Protein AF-A0AAU5URQ2-F1 (afdb_monomer_lite)

Structure (mmCIF, N/CA/C/O backbone):
data_AF-A0AAU5URQ2-F1
#
_entry.id   AF-A0AAU5URQ2-F1
#
loop_
_atom_site.group_PDB
_atom_site.id
_atom_site.type_symbol
_atom_site.label_atom_id
_atom_site.label_alt_id
_atom_site.label_comp_id
_atom_site.label_asym_id
_atom_site.label_entity_id
_atom_site.label_seq_id
_atom_site.pdbx_PDB_ins_code
_atom_site.Cartn_x
_atom_site.Cartn_y
_atom_site.Cartn_z
_atom_site.occupancy
_atom_site.B_iso_or_equiv
_atom_site.auth_seq_id
_atom_site.auth_comp_id
_atom_site.auth_asym_id
_atom_site.auth_atom_id
_atom_site.pdbx_PDB_model_num
ATOM 1 N N . MET A 1 1 ? 16.281 -12.772 -23.252 1.00 92.69 1 MET A N 1
ATOM 2 C CA . MET A 1 1 ? 15.816 -11.379 -23.064 1.00 92.69 1 MET A CA 1
ATOM 3 C C . MET A 1 1 ? 16.958 -10.570 -22.494 1.00 92.69 1 MET A C 1
ATOM 5 O O . MET A 1 1 ? 17.781 -11.163 -21.816 1.00 92.69 1 MET A O 1
ATOM 9 N N . ASP A 1 2 ? 17.043 -9.269 -22.760 1.00 93.81 2 ASP A N 1
ATOM 10 C CA . ASP A 1 2 ? 18.092 -8.465 -22.128 1.00 93.81 2 ASP A CA 1
ATOM 11 C C . ASP A 1 2 ? 17.742 -8.133 -20.668 1.00 93.81 2 ASP A C 1
ATOM 13 O O . ASP A 1 2 ? 16.584 -8.220 -20.242 1.00 93.81 2 ASP A O 1
ATOM 17 N N . TYR A 1 3 ? 18.757 -7.751 -19.894 1.00 91.88 3 TYR A N 1
ATOM 18 C CA . TYR A 1 3 ? 18.577 -7.361 -18.497 1.00 91.88 3 TYR A CA 1
ATOM 19 C C . TYR A 1 3 ? 17.602 -6.185 -18.333 1.00 91.88 3 TYR A C 1
ATOM 21 O O . TYR A 1 3 ? 16.828 -6.153 -17.384 1.00 91.88 3 TYR A O 1
ATOM 29 N N . ARG A 1 4 ? 17.576 -5.237 -19.279 1.00 93.00 4 ARG A N 1
ATOM 30 C CA . ARG A 1 4 ? 16.666 -4.079 -19.228 1.00 93.00 4 ARG A CA 1
ATOM 31 C C . ARG A 1 4 ? 15.199 -4.486 -19.293 1.00 93.00 4 ARG A C 1
ATOM 33 O O . ARG A 1 4 ? 14.370 -3.878 -18.624 1.00 93.00 4 ARG A O 1
ATOM 40 N N . THR A 1 5 ? 14.879 -5.504 -20.084 1.00 94.38 5 THR A N 1
ATOM 41 C CA . THR A 1 5 ? 13.519 -6.039 -20.169 1.00 94.38 5 THR A CA 1
ATOM 42 C C . THR A 1 5 ? 13.126 -6.704 -18.850 1.00 94.38 5 THR A C 1
ATOM 44 O O . THR A 1 5 ? 12.022 -6.483 -18.365 1.00 94.38 5 THR A O 1
ATOM 47 N N . PHE A 1 6 ? 14.034 -7.468 -18.233 1.00 95.94 6 PHE A N 1
ATOM 48 C CA . PHE A 1 6 ? 13.802 -8.045 -16.906 1.00 95.94 6 PHE A CA 1
ATOM 49 C C . PHE A 1 6 ? 13.617 -6.962 -15.828 1.00 95.94 6 PHE A C 1
ATOM 51 O O . PHE A 1 6 ? 12.680 -7.031 -15.038 1.00 95.94 6 PHE A O 1
ATOM 58 N N . ASP A 1 7 ? 14.468 -5.936 -15.823 1.00 94.56 7 ASP A N 1
ATOM 59 C CA . ASP A 1 7 ? 14.416 -4.829 -14.862 1.00 94.56 7 ASP A CA 1
ATOM 60 C C . ASP A 1 7 ? 13.104 -4.033 -14.970 1.00 94.56 7 ASP A C 1
ATOM 62 O O . ASP A 1 7 ? 12.507 -3.662 -13.962 1.00 94.56 7 ASP A O 1
ATOM 66 N N . ALA A 1 8 ? 12.588 -3.843 -16.188 1.00 94.44 8 ALA A N 1
ATOM 67 C CA . ALA A 1 8 ? 11.288 -3.212 -16.404 1.00 94.44 8 ALA A CA 1
ATOM 68 C C . ALA A 1 8 ? 10.129 -4.038 -15.818 1.00 94.44 8 ALA A C 1
ATOM 70 O O . ALA A 1 8 ? 9.225 -3.476 -15.198 1.00 94.44 8 ALA A O 1
ATOM 71 N N . GLU A 1 9 ? 10.159 -5.360 -15.982 1.00 94.25 9 GLU A N 1
ATOM 72 C CA . GLU A 1 9 ? 9.169 -6.284 -15.412 1.00 94.25 9 GLU A CA 1
ATOM 73 C C . GLU A 1 9 ? 9.232 -6.291 -13.881 1.00 94.25 9 GLU A C 1
ATOM 75 O O . GLU A 1 9 ? 8.205 -6.171 -13.210 1.00 94.25 9 GLU A O 1
ATOM 80 N N . TYR A 1 10 ? 10.443 -6.336 -13.324 1.00 93.31 10 TYR A N 1
ATOM 81 C CA . TYR A 1 10 ? 10.678 -6.205 -11.890 1.00 93.31 10 TYR A CA 1
ATOM 82 C C . TYR A 1 10 ? 10.133 -4.875 -11.341 1.00 93.31 10 TYR A C 1
ATOM 84 O O . TYR A 1 10 ? 9.399 -4.857 -10.350 1.00 93.31 10 TYR A O 1
ATOM 92 N N . ALA A 1 11 ? 10.423 -3.755 -12.010 1.00 90.12 11 ALA A N 1
ATOM 93 C CA . ALA A 1 11 ? 9.957 -2.432 -11.601 1.00 90.12 11 ALA A CA 1
ATOM 94 C C . ALA A 1 11 ? 8.424 -2.308 -11.629 1.00 90.12 11 ALA A C 1
ATOM 96 O O . ALA A 1 11 ? 7.845 -1.656 -10.755 1.00 90.12 11 ALA A O 1
ATOM 97 N N . GLN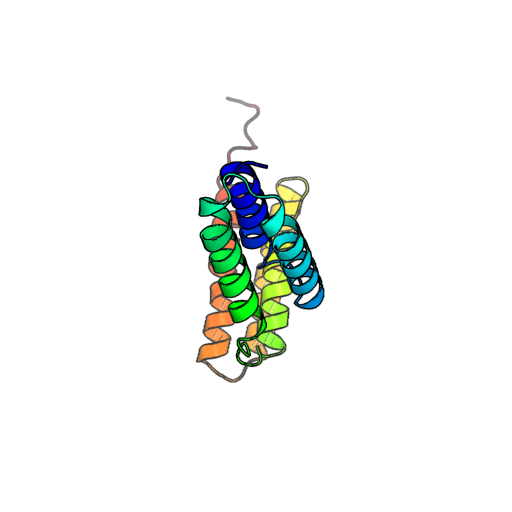 A 1 12 ? 7.752 -2.947 -12.593 1.00 90.00 12 GLN A N 1
ATOM 98 C CA . GLN A 1 12 ? 6.288 -2.996 -12.642 1.00 90.00 12 GLN A CA 1
ATOM 99 C C . GLN A 1 12 ? 5.703 -3.744 -11.442 1.00 90.00 12 GLN A C 1
ATOM 101 O O . GLN A 1 12 ? 4.780 -3.235 -10.799 1.00 90.00 12 GLN A O 1
ATOM 106 N N . VAL A 1 13 ? 6.266 -4.909 -11.100 1.00 90.75 13 VAL A N 1
ATOM 107 C CA . VAL A 1 13 ? 5.845 -5.673 -9.917 1.00 90.75 13 VAL A CA 1
ATOM 108 C C . VAL A 1 13 ? 6.060 -4.846 -8.651 1.00 90.75 13 VAL A C 1
ATOM 110 O O . VAL A 1 13 ? 5.137 -4.714 -7.851 1.00 90.75 13 VAL A O 1
ATOM 113 N N . LEU A 1 14 ? 7.217 -4.198 -8.494 1.00 88.25 14 LEU A N 1
ATOM 114 C CA . LEU A 1 14 ? 7.508 -3.363 -7.326 1.00 88.25 14 LEU A CA 1
ATOM 115 C C . LEU A 1 14 ? 6.544 -2.170 -7.193 1.00 88.25 14 LEU A C 1
ATOM 117 O O . LEU A 1 14 ? 6.081 -1.860 -6.093 1.00 88.25 14 LEU A O 1
ATOM 121 N N . ALA A 1 15 ? 6.203 -1.512 -8.305 1.00 83.62 15 ALA A N 1
ATOM 122 C CA . ALA A 1 15 ? 5.245 -0.407 -8.317 1.00 83.62 15 ALA A CA 1
ATOM 123 C C . ALA A 1 15 ? 3.830 -0.855 -7.911 1.00 83.62 15 ALA A C 1
ATOM 125 O O . ALA A 1 15 ? 3.103 -0.103 -7.254 1.00 83.62 15 ALA A O 1
ATOM 126 N N . ALA A 1 16 ? 3.448 -2.084 -8.269 1.00 82.06 16 ALA A N 1
ATOM 127 C CA . ALA A 1 16 ? 2.148 -2.660 -7.951 1.00 82.06 16 ALA A CA 1
ATOM 128 C C . ALA A 1 16 ? 2.102 -3.378 -6.588 1.00 82.06 16 ALA A C 1
ATOM 130 O O . ALA A 1 16 ? 1.010 -3.516 -6.029 1.00 82.06 16 ALA A O 1
ATOM 131 N N . ALA A 1 17 ? 3.250 -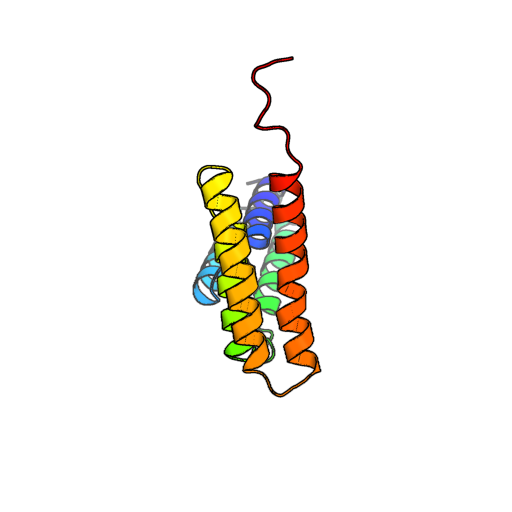3.770 -6.023 1.00 82.56 17 ALA A N 1
ATOM 132 C CA . ALA A 1 17 ? 3.366 -4.620 -4.835 1.00 82.56 17 ALA A CA 1
ATOM 133 C C . ALA A 1 17 ? 2.586 -4.088 -3.626 1.00 82.56 17 ALA A C 1
ATOM 135 O O . ALA A 1 17 ? 1.873 -4.838 -2.970 1.00 82.56 17 ALA A O 1
ATOM 136 N N . ARG A 1 18 ? 2.612 -2.768 -3.383 1.00 72.75 18 ARG A N 1
ATOM 137 C CA . ARG A 1 18 ? 1.849 -2.115 -2.291 1.00 72.75 18 ARG A CA 1
ATOM 138 C C . ARG A 1 18 ? 0.330 -2.281 -2.393 1.00 72.75 18 ARG A C 1
ATOM 140 O O . ARG A 1 18 ? -0.403 -1.909 -1.483 1.00 72.75 18 ARG A O 1
ATOM 147 N N . SER A 1 19 ? -0.149 -2.735 -3.541 1.00 72.19 19 SER A N 1
ATOM 148 C CA . SER A 1 19 ? -1.557 -2.838 -3.892 1.00 72.19 19 SER A CA 1
ATOM 149 C C . SER A 1 19 ? -2.001 -4.297 -4.106 1.00 72.19 19 SER A C 1
ATOM 151 O O . SER A 1 19 ? -3.195 -4.555 -4.281 1.00 72.19 19 SER A O 1
ATOM 153 N N . MET A 1 20 ? -1.054 -5.236 -4.076 1.00 79.00 20 MET A N 1
ATOM 154 C CA . MET A 1 20 ? -1.279 -6.674 -4.181 1.00 79.00 20 MET A CA 1
ATOM 155 C C . MET A 1 20 ? -1.501 -7.272 -2.790 1.00 79.00 20 MET A C 1
ATOM 157 O O . MET A 1 20 ? -0.939 -6.796 -1.806 1.00 79.00 20 MET A O 1
ATOM 161 N N . ASP A 1 21 ? -2.322 -8.317 -2.708 1.00 78.31 21 ASP A N 1
ATOM 162 C CA . ASP A 1 21 ? -2.287 -9.203 -1.545 1.00 78.31 21 ASP A CA 1
ATOM 163 C C . ASP A 1 21 ? -1.048 -10.114 -1.600 1.00 78.31 21 ASP A C 1
ATOM 165 O O . ASP A 1 21 ? -0.389 -10.245 -2.638 1.00 78.31 21 ASP A O 1
ATOM 169 N N . SER A 1 22 ? -0.720 -10.746 -0.472 1.00 77.75 22 SER A N 1
ATOM 170 C CA . SER A 1 22 ? 0.483 -11.572 -0.343 1.00 77.75 22 SER A CA 1
ATOM 171 C C . SER A 1 22 ? 0.513 -12.747 -1.326 1.00 77.75 22 SER A C 1
ATOM 173 O O . SER A 1 22 ? 1.579 -13.096 -1.821 1.00 77.75 22 SER A O 1
ATOM 175 N N . ALA A 1 23 ? -0.641 -13.342 -1.651 1.00 80.19 23 ALA A N 1
ATOM 176 C CA . ALA A 1 23 ? -0.720 -14.468 -2.585 1.00 80.19 23 ALA A CA 1
ATOM 177 C C . ALA A 1 23 ? -0.449 -14.033 -4.036 1.00 80.19 23 ALA A C 1
ATOM 179 O O . ALA A 1 23 ? 0.246 -14.721 -4.789 1.00 80.19 23 ALA A O 1
ATOM 180 N N . THR A 1 24 ? -0.961 -12.864 -4.416 1.00 84.56 24 THR A N 1
ATOM 181 C CA . THR A 1 24 ? -0.723 -12.247 -5.722 1.00 84.56 24 THR A CA 1
ATOM 182 C C . THR A 1 24 ? 0.741 -11.843 -5.862 1.00 84.56 24 THR A C 1
ATOM 184 O O . THR A 1 24 ? 1.372 -12.174 -6.863 1.00 84.56 24 THR A O 1
ATOM 187 N N . LEU A 1 25 ? 1.317 -11.203 -4.838 1.00 87.38 25 LEU A N 1
ATOM 188 C CA . LEU A 1 25 ? 2.731 -10.828 -4.845 1.00 87.38 25 LEU A CA 1
ATOM 189 C C . LEU A 1 25 ? 3.651 -12.060 -4.897 1.00 87.38 25 LEU A C 1
ATOM 191 O O . LEU A 1 25 ? 4.615 -12.060 -5.658 1.00 87.38 25 LEU A O 1
ATOM 195 N N . ALA A 1 26 ? 3.326 -13.134 -4.170 1.00 89.12 26 ALA A N 1
ATOM 196 C CA . ALA A 1 26 ? 4.056 -14.402 -4.252 1.00 89.12 26 ALA A CA 1
ATOM 197 C C . ALA A 1 26 ? 4.021 -15.009 -5.665 1.00 89.12 26 ALA A C 1
ATOM 199 O O . ALA A 1 26 ? 5.034 -15.503 -6.158 1.00 89.12 26 ALA A O 1
ATOM 200 N N . SER A 1 27 ? 2.879 -14.917 -6.350 1.00 90.88 27 SER A N 1
ATOM 201 C CA . SER A 1 27 ? 2.741 -15.397 -7.731 1.00 90.88 27 SER A CA 1
ATOM 202 C C . SER A 1 27 ? 3.588 -14.580 -8.716 1.00 90.88 27 SER A C 1
ATOM 204 O O . SER A 1 27 ? 4.224 -15.150 -9.603 1.00 90.88 27 SER A O 1
ATOM 206 N N . GLU A 1 28 ? 3.653 -13.255 -8.547 1.00 94.00 28 GLU A N 1
ATOM 207 C CA . GLU A 1 28 ? 4.520 -12.387 -9.357 1.00 94.00 28 GLU A CA 1
ATOM 208 C C . GLU A 1 28 ? 6.013 -12.632 -9.093 1.00 94.00 28 GLU A C 1
ATOM 210 O O . GLU A 1 28 ? 6.812 -12.633 -10.029 1.00 94.00 28 GLU A O 1
ATOM 215 N N . VAL A 1 29 ? 6.398 -12.904 -7.843 1.00 93.81 29 VAL A N 1
ATOM 216 C CA . VAL A 1 29 ? 7.773 -13.294 -7.488 1.00 93.81 29 VAL A CA 1
ATOM 217 C C . VAL A 1 29 ? 8.178 -14.587 -8.198 1.00 93.81 29 VAL A C 1
ATOM 219 O O . VAL A 1 29 ? 9.256 -14.643 -8.791 1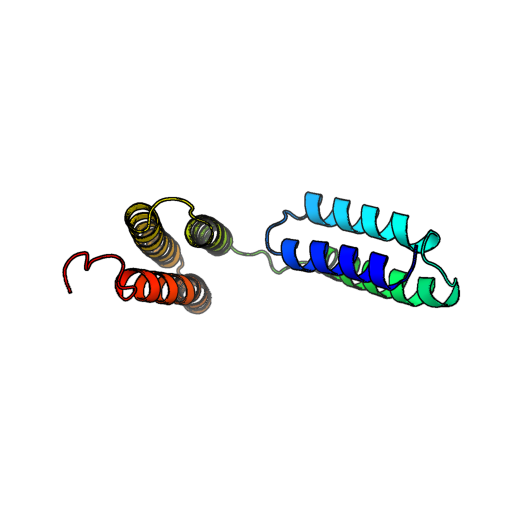.00 93.81 29 VAL A O 1
ATOM 222 N N . GLU A 1 30 ? 7.314 -15.605 -8.210 1.00 95.56 30 GLU A N 1
ATOM 223 C CA . GLU A 1 30 ? 7.574 -16.855 -8.938 1.00 95.56 30 GLU A CA 1
ATOM 224 C C . GLU A 1 30 ? 7.640 -16.640 -10.458 1.00 95.56 30 GLU A C 1
ATOM 226 O O . GLU A 1 30 ? 8.494 -17.220 -11.137 1.00 95.56 30 GLU A O 1
ATOM 231 N N . ARG A 1 31 ? 6.812 -15.741 -11.008 1.00 96.50 31 ARG A N 1
ATOM 232 C CA . ARG A 1 31 ? 6.901 -15.351 -12.422 1.00 96.50 31 ARG A CA 1
ATOM 233 C C . ARG A 1 31 ? 8.262 -14.735 -12.744 1.00 96.50 31 ARG A C 1
ATOM 235 O O . ARG A 1 31 ? 8.911 -15.175 -13.692 1.00 96.50 31 ARG A O 1
ATOM 242 N N . LEU A 1 32 ? 8.714 -13.759 -11.954 1.00 96.25 32 LEU A N 1
ATOM 243 C CA . LEU A 1 32 ? 10.022 -13.122 -12.135 1.00 96.25 32 LEU A CA 1
ATOM 244 C C . LEU A 1 32 ? 11.161 -14.139 -11.998 1.00 96.25 32 LEU A C 1
ATOM 246 O O . LEU A 1 32 ? 12.081 -14.142 -12.816 1.00 96.25 32 LEU A O 1
ATOM 250 N N . ARG A 1 33 ? 11.066 -15.065 -11.036 1.00 96.44 33 ARG A N 1
ATOM 251 C CA . ARG A 1 33 ? 12.022 -16.168 -10.863 1.00 96.44 33 ARG A CA 1
ATOM 252 C C . ARG A 1 33 ? 12.136 -17.035 -12.117 1.00 96.44 33 ARG A C 1
ATOM 254 O O . ARG A 1 33 ? 13.243 -17.365 -12.535 1.00 96.44 33 ARG A O 1
ATOM 261 N N . GLY A 1 34 ? 11.011 -17.343 -12.764 1.00 96.19 34 GLY A N 1
ATOM 262 C CA . GLY A 1 34 ? 10.981 -18.078 -14.032 1.00 96.19 34 GLY A CA 1
ATOM 263 C C . GLY A 1 34 ? 11.617 -17.333 -15.215 1.00 96.19 34 GLY A C 1
ATOM 264 O O . GLY A 1 34 ? 12.031 -17.968 -16.185 1.00 96.19 34 GLY A O 1
ATOM 265 N N . MET A 1 35 ? 11.738 -16.005 -15.140 1.00 96.12 35 MET A N 1
ATOM 266 C CA . MET A 1 35 ? 12.332 -15.174 -16.195 1.00 96.12 35 MET A CA 1
ATOM 267 C C . MET A 1 35 ? 13.855 -15.056 -16.086 1.00 96.12 35 MET A C 1
ATOM 269 O O . MET A 1 35 ? 14.516 -14.903 -17.111 1.00 96.12 35 MET A O 1
ATOM 273 N N . VAL A 1 36 ? 14.423 -15.187 -14.882 1.00 96.44 36 VAL A N 1
ATOM 274 C CA . VAL A 1 36 ? 15.876 -15.135 -14.628 1.00 96.44 36 VAL A CA 1
ATOM 275 C C . VAL A 1 36 ? 16.706 -15.995 -15.600 1.00 96.44 36 VAL A C 1
ATOM 277 O O . VAL A 1 36 ? 17.624 -15.447 -16.214 1.00 96.44 36 VAL A O 1
ATOM 280 N N . PRO A 1 37 ? 16.416 -17.295 -15.834 1.00 96.31 37 PRO A N 1
ATOM 281 C CA . PRO A 1 37 ? 17.229 -18.116 -16.740 1.00 96.31 37 PRO A CA 1
ATOM 282 C C . PRO A 1 37 ? 17.157 -17.671 -18.209 1.00 96.31 37 PRO A C 1
ATOM 284 O O . PRO A 1 37 ? 17.994 -18.085 -19.010 1.00 96.31 37 PRO A O 1
ATOM 287 N N . LEU A 1 38 ? 16.174 -16.839 -18.570 1.00 95.94 38 LEU A N 1
ATOM 288 C CA . LEU A 1 38 ? 16.003 -16.289 -19.913 1.00 95.94 38 LEU A CA 1
ATOM 289 C C . LEU A 1 38 ? 16.796 -14.992 -20.119 1.00 95.94 38 LEU A C 1
ATOM 291 O O . LEU A 1 38 ? 16.831 -14.492 -21.246 1.00 95.94 38 LEU A O 1
ATOM 295 N N . VAL A 1 39 ? 17.396 -14.422 -19.068 1.00 96.19 39 VAL A N 1
ATOM 296 C CA . VAL A 1 39 ? 18.197 -13.195 -19.148 1.00 96.19 39 VAL A CA 1
ATOM 297 C C . VAL A 1 39 ? 19.542 -13.480 -19.815 1.00 96.19 39 VAL A C 1
ATOM 299 O O . VAL A 1 39 ? 20.258 -14.418 -19.456 1.00 96.19 39 VAL A O 1
ATOM 302 N N . GLU A 1 40 ? 19.882 -12.641 -20.787 1.00 92.44 40 GLU A N 1
ATOM 303 C CA . GLU A 1 40 ? 21.144 -12.635 -21.509 1.00 92.44 40 GLU A CA 1
ATOM 304 C C . GLU A 1 40 ? 21.784 -11.236 -21.461 1.00 92.44 40 GLU A C 1
ATOM 306 O O . GLU A 1 40 ? 21.066 -10.235 -21.545 1.00 92.44 40 GLU A O 1
ATOM 311 N N . PRO A 1 41 ? 23.125 -11.151 -21.403 1.00 93.06 41 PRO A N 1
ATOM 312 C CA . PRO A 1 41 ? 24.078 -12.259 -21.278 1.00 93.06 41 PRO A CA 1
ATOM 313 C C . PRO A 1 41 ? 23.983 -12.986 -19.927 1.00 93.06 41 PRO A C 1
ATOM 315 O O . PRO A 1 41 ? 23.480 -12.452 -18.945 1.00 93.06 41 PRO A O 1
ATOM 318 N N . ARG A 1 42 ? 24.504 -14.221 -19.857 1.00 91.12 42 ARG A N 1
ATOM 319 C CA . ARG A 1 42 ? 24.464 -15.050 -18.633 1.00 91.12 42 ARG A CA 1
ATOM 320 C C . ARG A 1 42 ? 25.092 -14.365 -17.408 1.00 91.12 42 ARG A C 1
ATOM 322 O O . ARG A 1 42 ? 24.728 -14.690 -16.284 1.00 91.12 42 ARG A O 1
ATOM 329 N N . SER A 1 43 ? 26.012 -13.420 -17.619 1.00 91.31 43 SER A N 1
ATOM 330 C CA . SER A 1 43 ? 26.597 -12.590 -16.557 1.00 91.31 43 SER A CA 1
ATOM 331 C C . SER A 1 43 ? 25.566 -11.774 -15.779 1.00 91.31 43 SER A C 1
ATOM 333 O O . SER A 1 43 ? 25.822 -11.442 -14.628 1.00 91.31 43 SER A O 1
ATOM 335 N N . ASP A 1 44 ? 24.413 -11.486 -16.382 1.00 93.00 44 ASP A N 1
ATOM 336 C CA . ASP A 1 44 ? 23.389 -10.611 -15.810 1.00 93.00 44 ASP A CA 1
ATOM 337 C C . ASP A 1 44 ? 22.324 -11.412 -15.039 1.00 93.00 44 ASP A C 1
ATOM 339 O O . ASP A 1 44 ? 21.503 -10.841 -14.320 1.00 93.00 44 ASP A O 1
ATOM 343 N N . GLN A 1 45 ? 22.355 -12.748 -15.135 1.00 94.19 45 GLN A N 1
ATOM 344 C CA . GLN A 1 45 ? 21.422 -13.631 -14.430 1.00 94.19 45 GLN A CA 1
ATOM 345 C C . GLN A 1 45 ? 21.594 -13.552 -12.913 1.00 94.19 45 GLN A C 1
ATOM 347 O O . GLN A 1 45 ? 20.601 -13.553 -12.198 1.00 94.19 45 GLN A O 1
ATOM 352 N N . SER A 1 46 ? 22.828 -13.420 -12.416 1.00 92.94 46 SER A N 1
ATOM 353 C CA . SER A 1 46 ? 23.091 -13.286 -10.976 1.00 92.94 46 SER A CA 1
ATOM 354 C C . SER A 1 46 ? 22.497 -12.001 -10.398 1.00 92.94 46 SER A C 1
ATOM 356 O O . SER A 1 46 ? 21.993 -11.999 -9.277 1.00 92.94 46 SER A O 1
ATOM 358 N N . GLN A 1 47 ? 22.514 -10.913 -11.171 1.00 92.44 47 GLN A N 1
ATOM 359 C CA . GLN A 1 47 ? 21.891 -9.653 -10.779 1.00 92.44 47 GLN A CA 1
ATOM 360 C C . GLN A 1 47 ? 20.361 -9.769 -10.782 1.00 92.44 47 GLN A C 1
ATOM 362 O O . GLN A 1 47 ? 19.709 -9.303 -9.850 1.00 92.44 47 GLN A O 1
ATOM 367 N N . ALA A 1 48 ? 19.784 -10.412 -11.801 1.00 92.81 48 ALA A N 1
ATOM 368 C CA . ALA A 1 48 ? 18.349 -10.680 -11.852 1.00 92.81 48 ALA A CA 1
ATOM 369 C C . ALA A 1 48 ? 17.892 -11.572 -10.679 1.00 92.81 48 ALA A C 1
ATOM 371 O O . ALA A 1 48 ? 16.890 -11.281 -10.031 1.00 92.81 48 ALA A O 1
ATOM 372 N N . GLU A 1 49 ? 18.666 -12.608 -10.349 1.00 94.94 49 GLU A N 1
ATOM 373 C CA . GLU A 1 49 ? 18.422 -13.500 -9.211 1.00 94.94 49 GLU A CA 1
ATOM 374 C C . GLU A 1 49 ? 18.474 -12.753 -7.871 1.00 94.94 49 GLU A C 1
ATOM 376 O O . GLU A 1 49 ? 17.593 -12.937 -7.030 1.00 94.94 49 GLU A O 1
ATOM 381 N N . LEU A 1 50 ? 19.444 -11.848 -7.693 1.00 93.69 50 LEU A N 1
ATOM 382 C CA . LEU A 1 50 ? 19.537 -11.002 -6.501 1.00 93.69 50 LEU A CA 1
ATOM 383 C C . LEU A 1 50 ? 18.270 -10.158 -6.297 1.00 93.69 50 LEU A C 1
ATOM 385 O O . LEU A 1 50 ? 17.767 -10.078 -5.178 1.00 93.69 50 LEU A O 1
ATOM 389 N N . LEU A 1 51 ? 17.740 -9.552 -7.364 1.00 92.88 51 LEU A N 1
ATOM 390 C CA . LEU A 1 51 ? 16.525 -8.736 -7.293 1.00 92.88 51 LEU A CA 1
ATOM 391 C C . LEU A 1 51 ? 15.291 -9.565 -6.916 1.00 92.88 51 LEU A C 1
ATOM 393 O O . LEU A 1 51 ? 14.500 -9.143 -6.073 1.00 92.88 51 LEU A O 1
ATOM 397 N N . VAL A 1 52 ? 15.138 -10.761 -7.493 1.00 93.19 52 VAL A N 1
ATOM 398 C CA . VAL A 1 52 ? 14.040 -11.670 -7.120 1.00 93.19 52 VAL A CA 1
ATOM 399 C C . VAL A 1 52 ? 14.150 -12.083 -5.655 1.00 93.19 52 VAL A C 1
ATOM 401 O O . VAL A 1 52 ? 13.145 -12.064 -4.948 1.00 93.19 52 VAL A O 1
ATOM 404 N N . ASN A 1 53 ? 15.355 -12.413 -5.185 1.00 91.44 53 ASN A N 1
ATOM 405 C CA . ASN A 1 53 ? 15.575 -12.827 -3.800 1.00 91.44 53 ASN A CA 1
ATOM 406 C C . ASN A 1 53 ? 15.248 -11.710 -2.805 1.00 91.44 53 ASN A C 1
ATOM 408 O O . ASN A 1 53 ? 14.586 -11.978 -1.810 1.00 91.44 53 ASN A O 1
ATOM 412 N N . GLN A 1 54 ? 15.607 -10.457 -3.098 1.00 88.56 54 GLN A N 1
ATOM 413 C CA . GLN A 1 54 ? 15.214 -9.311 -2.266 1.00 88.56 54 GLN A CA 1
ATOM 414 C C . GLN A 1 54 ? 13.690 -9.170 -2.159 1.00 88.56 54 GLN A C 1
ATOM 416 O O . GLN A 1 54 ? 13.162 -8.865 -1.092 1.00 88.56 54 GLN A O 1
ATOM 421 N N . LEU A 1 55 ? 12.963 -9.413 -3.253 1.00 85.44 55 LEU A N 1
ATOM 422 C CA . LEU A 1 55 ? 11.502 -9.364 -3.251 1.00 85.44 55 LEU A CA 1
ATOM 423 C C . LEU A 1 55 ? 10.892 -10.543 -2.467 1.00 85.44 55 LEU A C 1
ATOM 425 O O . LEU A 1 55 ? 9.892 -10.361 -1.776 1.00 85.44 55 LEU A O 1
ATOM 429 N N . SER A 1 56 ? 11.508 -11.729 -2.536 1.00 85.06 56 SER A N 1
ATOM 430 C CA . SER A 1 56 ? 11.148 -12.883 -1.698 1.00 85.06 56 SER A CA 1
ATOM 431 C C . SER A 1 56 ? 11.394 -12.613 -0.212 1.00 85.06 56 SER A C 1
ATOM 433 O O . SER A 1 56 ? 10.524 -12.896 0.599 1.00 85.06 56 SER A O 1
ATOM 435 N N . GLU A 1 57 ? 12.513 -11.986 0.153 1.00 82.94 57 GLU A N 1
ATOM 436 C CA . GLU A 1 57 ? 12.787 -11.616 1.546 1.00 82.94 57 GLU A CA 1
ATOM 437 C C . GLU A 1 57 ? 11.714 -10.673 2.102 1.00 82.94 57 GLU A C 1
ATOM 439 O O . GLU A 1 57 ? 11.288 -10.836 3.237 1.00 82.94 57 GLU A O 1
ATOM 444 N N . VAL A 1 58 ? 11.202 -9.732 1.301 1.00 76.00 58 VAL A N 1
ATOM 445 C CA . VAL A 1 58 ? 10.092 -8.852 1.713 1.00 76.00 58 VAL A CA 1
ATOM 446 C C . VAL A 1 58 ? 8.786 -9.622 1.951 1.00 76.00 58 VAL A C 1
ATOM 448 O O . VAL A 1 58 ? 7.990 -9.205 2.792 1.00 76.00 58 VAL A O 1
ATOM 451 N N . LEU A 1 59 ? 8.551 -10.724 1.229 1.00 74.12 59 LEU A N 1
ATOM 452 C CA . LEU A 1 59 ? 7.418 -11.622 1.485 1.00 74.12 59 LEU A CA 1
ATOM 453 C C . LEU A 1 59 ? 7.609 -12.442 2.764 1.00 74.12 59 LEU A C 1
ATOM 455 O O . LEU A 1 59 ? 6.637 -12.675 3.480 1.00 74.12 59 LEU A O 1
ATOM 459 N N . ASP A 1 60 ? 8.844 -12.870 3.026 1.00 70.69 60 ASP A N 1
ATOM 460 C CA . ASP A 1 60 ? 9.204 -13.710 4.171 1.00 70.69 60 ASP A CA 1
ATOM 461 C C . ASP A 1 60 ? 9.383 -12.904 5.466 1.00 70.69 60 ASP A C 1
ATOM 463 O O . ASP A 1 60 ? 9.298 -13.455 6.565 1.00 70.69 60 ASP A O 1
ATOM 467 N N . MET A 1 61 ? 9.615 -11.592 5.364 1.00 67.75 61 MET A N 1
ATOM 468 C CA . MET A 1 61 ? 9.544 -10.689 6.503 1.00 67.75 61 MET A CA 1
ATOM 469 C C . MET A 1 61 ? 8.117 -10.715 7.048 1.00 67.75 61 MET A C 1
ATOM 471 O O . MET A 1 61 ? 7.195 -10.200 6.415 1.00 67.75 61 MET A O 1
ATOM 475 N N . GLU A 1 62 ? 7.946 -11.269 8.253 1.00 51.59 62 GLU A N 1
ATOM 476 C CA . GLU A 1 62 ? 6.747 -11.061 9.062 1.00 51.59 62 GLU A CA 1
ATOM 477 C C . GLU A 1 62 ? 6.536 -9.549 9.187 1.00 51.59 62 GLU A C 1
ATOM 479 O O . GLU A 1 62 ? 7.176 -8.871 9.997 1.00 51.59 62 GLU A O 1
ATOM 484 N N . GLN A 1 63 ? 5.662 -8.984 8.349 1.00 56.69 63 GLN A N 1
ATOM 485 C CA . GLN A 1 63 ? 5.158 -7.650 8.612 1.00 56.69 63 GLN A CA 1
ATOM 486 C C . GLN A 1 63 ? 4.518 -7.732 9.997 1.00 56.69 63 GLN A C 1
ATOM 488 O O . GLN A 1 63 ? 3.712 -8.646 10.218 1.00 56.69 63 GLN A O 1
ATOM 493 N N . PRO A 1 64 ? 4.879 -6.837 10.938 1.00 57.44 64 PRO A N 1
ATOM 494 C CA . PRO A 1 64 ? 4.194 -6.773 12.216 1.00 57.44 64 PRO A CA 1
ATOM 495 C C . PRO A 1 64 ? 2.696 -6.813 11.927 1.00 57.44 64 PRO A C 1
ATOM 497 O O . PRO A 1 64 ? 2.277 -6.102 11.005 1.00 57.44 64 PRO A O 1
ATOM 500 N N . PRO A 1 65 ? 1.911 -7.660 12.617 1.00 60.50 65 PRO A N 1
ATOM 501 C CA . PRO A 1 65 ? 0.496 -7.778 12.327 1.00 60.50 65 PRO A CA 1
ATOM 502 C C . PRO A 1 65 ? -0.110 -6.381 12.400 1.00 60.50 65 PRO A C 1
ATOM 504 O O . PRO A 1 65 ? -0.164 -5.757 13.459 1.00 60.50 65 PRO A O 1
ATOM 507 N N . VAL A 1 66 ? -0.479 -5.867 11.231 1.00 71.31 66 VAL A N 1
ATOM 508 C CA . VAL A 1 66 ? -1.155 -4.588 11.096 1.00 71.31 66 VAL A CA 1
ATOM 509 C C . VAL A 1 66 ? -2.495 -4.775 11.787 1.00 71.31 66 VAL A C 1
ATOM 511 O O . VAL A 1 66 ? -3.178 -5.763 11.504 1.00 71.31 66 VAL A O 1
ATOM 514 N N . SER A 1 67 ? -2.873 -3.885 12.707 1.00 86.12 67 SER A N 1
ATOM 515 C CA . SER A 1 67 ? -4.186 -4.021 13.335 1.00 86.12 67 SER A CA 1
ATOM 516 C C . SER A 1 67 ? -5.282 -4.001 12.273 1.00 86.12 67 SER A C 1
ATOM 518 O O . SER A 1 67 ? -5.137 -3.408 11.195 1.00 86.12 67 SER A O 1
ATOM 520 N N . ASP A 1 68 ? -6.425 -4.596 12.600 1.00 86.88 68 ASP A N 1
ATOM 521 C CA . ASP A 1 68 ? -7.591 -4.559 11.722 1.00 86.88 68 ASP A CA 1
ATOM 522 C C . ASP A 1 68 ? -8.000 -3.119 11.372 1.00 86.88 68 ASP A C 1
ATOM 524 O O . ASP A 1 68 ? -8.442 -2.859 10.248 1.00 86.88 68 ASP A O 1
ATOM 528 N N . ALA A 1 69 ? -7.797 -2.175 12.299 1.00 89.81 69 ALA A N 1
ATOM 529 C CA . ALA A 1 69 ? -8.092 -0.762 12.103 1.00 89.81 69 ALA A CA 1
ATOM 530 C C . ALA A 1 69 ? -7.142 -0.127 11.079 1.00 89.81 69 ALA A C 1
ATOM 532 O O . ALA A 1 69 ? -7.593 0.489 10.112 1.00 89.81 69 ALA A O 1
ATOM 533 N N . MET A 1 70 ? -5.833 -0.335 11.218 1.00 90.00 70 MET A N 1
ATOM 534 C CA . MET A 1 70 ? -4.856 0.170 10.254 1.00 90.00 70 MET A CA 1
ATOM 535 C C . MET A 1 70 ? -5.057 -0.467 8.871 1.00 90.00 70 MET A C 1
ATOM 537 O O . MET A 1 70 ? -5.079 0.231 7.855 1.00 90.00 70 MET A O 1
ATOM 541 N N . ALA A 1 71 ? -5.305 -1.777 8.811 1.00 86.00 71 ALA A N 1
ATOM 542 C CA . ALA A 1 71 ? -5.593 -2.469 7.559 1.00 86.00 71 ALA A CA 1
ATOM 543 C C . ALA A 1 71 ? -6.876 -1.940 6.889 1.00 86.00 71 ALA A C 1
ATOM 545 O O . ALA A 1 71 ? -6.921 -1.775 5.666 1.00 86.00 71 ALA A O 1
ATOM 546 N N . ALA A 1 72 ? -7.922 -1.646 7.670 1.00 87.69 72 ALA A N 1
ATOM 547 C CA . ALA A 1 72 ? -9.144 -1.023 7.167 1.00 87.69 72 ALA A CA 1
ATOM 548 C C . ALA A 1 72 ? -8.886 0.391 6.629 1.00 87.69 72 ALA A C 1
ATOM 550 O O . ALA A 1 72 ? -9.308 0.697 5.512 1.00 87.69 72 ALA A O 1
ATOM 551 N N . ALA A 1 73 ? -8.138 1.216 7.363 1.00 91.69 73 ALA A N 1
ATOM 552 C CA . ALA A 1 73 ? -7.811 2.575 6.949 1.00 91.69 73 ALA A CA 1
ATOM 553 C C . ALA A 1 73 ? -6.991 2.607 5.650 1.00 91.69 73 ALA A C 1
ATOM 555 O O . ALA A 1 73 ? -7.288 3.395 4.752 1.00 91.69 73 ALA A O 1
ATOM 556 N N . VAL A 1 74 ? -6.021 1.698 5.494 1.00 88.06 74 VAL A N 1
ATOM 557 C CA . VAL A 1 74 ? -5.241 1.546 4.255 1.00 88.06 74 VAL A CA 1
ATOM 558 C C . VAL A 1 74 ? -6.132 1.155 3.070 1.00 88.06 74 VAL A C 1
ATOM 560 O O . VAL A 1 74 ? -5.961 1.683 1.968 1.00 88.06 74 VAL A O 1
ATOM 563 N N . ARG A 1 75 ? -7.116 0.264 3.268 1.00 85.12 75 ARG A N 1
ATOM 564 C CA . ARG A 1 75 ? -8.068 -0.103 2.204 1.00 85.12 75 ARG A CA 1
ATOM 565 C C . ARG A 1 75 ? -8.912 1.090 1.762 1.00 85.12 75 ARG A C 1
ATOM 567 O O . ARG A 1 75 ? -9.012 1.326 0.558 1.00 85.12 75 ARG A O 1
ATOM 574 N N . VAL A 1 76 ? -9.467 1.845 2.712 1.00 92.00 76 VAL A N 1
ATOM 575 C CA . VAL A 1 76 ? -10.252 3.058 2.430 1.00 92.00 76 VAL A CA 1
ATOM 576 C C . VAL A 1 76 ? -9.391 4.082 1.697 1.00 92.00 76 VAL A C 1
ATOM 578 O O . VAL A 1 76 ? -9.760 4.530 0.614 1.00 92.00 76 VAL A O 1
ATOM 581 N N . HIS A 1 77 ? -8.196 4.373 2.218 1.00 90.25 77 HIS A N 1
ATOM 582 C CA . HIS A 1 77 ? -7.242 5.294 1.600 1.00 90.25 77 HIS A CA 1
ATOM 583 C C . HIS A 1 77 ? -6.972 4.950 0.134 1.00 90.25 77 HIS A C 1
ATOM 585 O O . HIS A 1 77 ? -7.100 5.802 -0.750 1.00 90.25 77 HIS A O 1
ATOM 591 N N . ARG A 1 78 ? -6.668 3.678 -0.146 1.00 84.62 78 ARG A N 1
ATOM 592 C CA . ARG A 1 78 ? -6.391 3.199 -1.503 1.00 84.62 78 ARG A CA 1
ATOM 593 C C . ARG A 1 78 ? -7.602 3.335 -2.423 1.00 84.62 78 ARG A C 1
ATOM 595 O O . ARG A 1 78 ? -7.437 3.746 -3.573 1.00 84.62 78 ARG A O 1
ATOM 602 N N . GLN A 1 79 ? -8.789 2.950 -1.958 1.00 84.56 79 GLN A N 1
ATOM 603 C CA . GLN A 1 79 ? -10.021 3.045 -2.746 1.00 84.56 79 GLN A CA 1
ATOM 604 C C . GLN A 1 79 ? -10.322 4.501 -3.100 1.00 84.56 79 GLN A C 1
ATOM 606 O O . GLN A 1 79 ? -10.554 4.820 -4.264 1.00 84.56 79 GLN A O 1
ATOM 611 N N . THR A 1 80 ? -10.224 5.390 -2.115 1.00 90.06 80 THR A N 1
ATOM 612 C CA . THR A 1 80 ? -10.480 6.818 -2.275 1.00 90.06 80 THR A CA 1
ATOM 613 C C . THR A 1 80 ? -9.478 7.488 -3.211 1.00 90.06 80 THR A C 1
ATOM 615 O O . THR A 1 80 ? -9.878 8.198 -4.133 1.00 90.06 80 THR A O 1
ATOM 618 N N . ARG A 1 81 ? -8.176 7.231 -3.043 1.00 85.69 81 ARG A N 1
ATOM 619 C CA . ARG A 1 81 ? -7.125 7.809 -3.896 1.00 85.69 81 ARG A CA 1
ATOM 620 C C . ARG A 1 81 ? -7.312 7.459 -5.375 1.00 85.69 81 ARG A C 1
ATOM 622 O O . ARG A 1 81 ? -7.052 8.286 -6.249 1.00 85.69 81 ARG A O 1
ATOM 629 N N . ASN A 1 82 ? -7.762 6.234 -5.644 1.00 84.44 82 ASN A N 1
ATOM 630 C CA . ASN A 1 82 ? -7.950 5.705 -6.993 1.00 84.44 82 ASN A CA 1
ATOM 631 C C . ASN A 1 82 ? -9.365 5.926 -7.546 1.00 84.44 82 ASN A C 1
ATOM 633 O O . ASN A 1 82 ? -9.663 5.417 -8.630 1.00 84.44 82 ASN A O 1
ATOM 637 N N . ALA A 1 83 ? -10.225 6.669 -6.840 1.00 85.94 83 ALA A N 1
ATOM 638 C CA . ALA A 1 83 ? -11.574 6.966 -7.297 1.00 85.94 83 ALA A CA 1
ATOM 639 C C . ALA A 1 83 ? -11.543 7.642 -8.678 1.00 85.94 83 ALA A C 1
ATOM 641 O O . ALA A 1 83 ? -10.876 8.661 -8.893 1.00 85.94 83 ALA A O 1
ATOM 642 N N . GLN A 1 84 ? -12.265 7.034 -9.617 1.00 83.62 84 GLN A N 1
ATOM 643 C CA . GLN A 1 84 ? -12.459 7.528 -10.976 1.00 83.62 84 GLN A CA 1
ATOM 644 C C . GLN A 1 84 ? -13.803 8.256 -11.073 1.00 83.62 84 GLN A C 1
ATOM 646 O O . GLN A 1 84 ? -14.668 8.083 -10.217 1.00 83.62 84 GLN A O 1
ATOM 651 N N . GLY A 1 85 ? -13.980 9.054 -12.123 1.00 87.50 85 GLY A N 1
ATOM 652 C CA . GLY A 1 85 ? -15.207 9.811 -12.369 1.00 87.50 85 GLY A CA 1
ATOM 653 C C . GLY A 1 85 ? -14.943 11.296 -12.592 1.00 87.50 85 GLY A C 1
ATOM 654 O O . GLY A 1 85 ? -13.798 11.735 -12.734 1.00 87.50 85 GLY A O 1
ATOM 655 N N . SER A 1 86 ? -16.021 12.069 -12.632 1.00 92.12 86 SER A N 1
ATOM 656 C CA . SER A 1 86 ? -15.986 13.529 -12.707 1.00 92.12 86 SER A CA 1
ATOM 657 C C . SER A 1 86 ? -15.289 14.150 -11.491 1.00 92.12 86 SER A C 1
ATOM 659 O O . SER A 1 86 ? -15.169 13.530 -10.432 1.00 92.12 86 SER A O 1
ATOM 661 N N . SER A 1 87 ? -14.854 15.410 -11.606 1.00 90.19 87 SER A N 1
ATOM 662 C CA . SER A 1 87 ? -14.253 16.137 -10.478 1.00 90.19 87 SER A CA 1
ATOM 663 C C . SER A 1 87 ? -15.169 16.154 -9.250 1.00 90.19 87 SER A C 1
ATOM 665 O O . SER A 1 87 ? -14.694 15.937 -8.141 1.00 90.19 87 SER A O 1
ATOM 667 N N . THR A 1 88 ? -16.480 16.327 -9.439 1.00 91.62 88 THR A N 1
ATOM 668 C CA . THR A 1 88 ? -17.470 16.317 -8.351 1.00 91.62 88 THR A CA 1
ATOM 669 C C . THR A 1 88 ? -17.563 14.955 -7.662 1.00 91.62 88 THR A C 1
ATOM 671 O O . THR A 1 88 ? -17.548 14.895 -6.435 1.00 91.62 88 THR A O 1
ATOM 674 N N . GLU A 1 89 ? -17.605 13.858 -8.423 1.00 91.00 89 GLU A N 1
ATOM 675 C CA . GLU A 1 89 ? -17.634 12.497 -7.862 1.00 91.00 89 GLU A CA 1
ATOM 676 C C . GLU A 1 89 ? -16.339 12.174 -7.111 1.00 91.00 89 GLU A C 1
ATOM 678 O O . GLU A 1 89 ? -16.373 11.598 -6.025 1.00 91.00 89 GLU A O 1
ATOM 683 N N . ARG A 1 90 ? -15.192 12.606 -7.646 1.00 92.31 90 ARG A N 1
ATOM 684 C CA . ARG A 1 90 ? -13.883 12.415 -7.010 1.00 92.31 90 ARG A CA 1
ATOM 685 C C . ARG A 1 90 ? -13.748 13.225 -5.722 1.00 92.31 90 ARG A C 1
ATOM 687 O O . ARG A 1 90 ? -13.262 12.690 -4.731 1.00 92.31 90 ARG A O 1
ATOM 694 N N . ILE A 1 91 ? -14.220 14.473 -5.702 1.00 94.75 91 ILE A N 1
ATOM 695 C CA . ILE A 1 91 ? -14.286 15.312 -4.493 1.00 94.75 91 ILE A CA 1
ATOM 696 C C . ILE A 1 91 ? -15.177 14.656 -3.429 1.00 94.75 91 ILE A C 1
ATOM 698 O O . ILE A 1 91 ? -14.780 14.564 -2.267 1.00 94.75 91 ILE A O 1
ATOM 702 N N . ALA A 1 92 ? -16.355 14.159 -3.817 1.00 95.31 92 ALA A N 1
ATOM 703 C CA . ALA A 1 92 ? -17.255 13.465 -2.899 1.00 95.31 92 ALA A CA 1
ATOM 704 C C . ALA A 1 92 ? -16.612 12.191 -2.323 1.00 95.31 92 ALA A C 1
ATOM 706 O O . ALA A 1 92 ? -16.679 11.964 -1.115 1.00 95.31 92 ALA A O 1
ATOM 707 N N . ALA A 1 93 ? -15.931 11.402 -3.160 1.00 94.69 93 ALA A N 1
ATOM 708 C CA . ALA A 1 93 ? -15.205 10.210 -2.729 1.00 94.69 93 ALA A CA 1
ATOM 709 C C . ALA A 1 93 ? -14.043 10.538 -1.775 1.00 94.69 93 ALA A C 1
ATOM 711 O O . ALA A 1 93 ? -13.851 9.830 -0.787 1.00 94.69 93 ALA A O 1
ATOM 712 N N . LEU A 1 94 ? -13.293 11.617 -2.038 1.00 93.94 94 LEU A N 1
ATOM 713 C CA . LEU A 1 94 ? -12.205 12.094 -1.177 1.00 93.94 94 LEU A CA 1
ATOM 714 C C . LEU A 1 94 ? -12.707 12.483 0.211 1.00 93.94 94 LEU A C 1
ATOM 716 O O . LEU A 1 94 ? -12.164 12.006 1.205 1.00 93.94 94 LEU A O 1
ATOM 720 N N . ARG A 1 95 ? -13.781 13.274 0.280 1.00 97.38 95 ARG A N 1
ATOM 721 C CA . ARG A 1 95 ? -14.405 13.674 1.550 1.00 97.38 95 ARG A CA 1
ATOM 722 C C . ARG A 1 95 ? -14.907 12.463 2.335 1.00 97.38 95 ARG A C 1
ATOM 724 O O . ARG A 1 95 ? -14.536 12.291 3.491 1.00 97.38 95 ARG A O 1
ATOM 731 N N . ALA A 1 96 ? -15.655 11.573 1.680 1.00 97.44 96 ALA A N 1
ATOM 732 C CA . ALA A 1 96 ? -16.159 10.358 2.315 1.00 97.44 96 ALA A CA 1
ATOM 733 C C . ALA A 1 96 ? -15.029 9.445 2.828 1.00 97.44 96 ALA A C 1
ATOM 735 O O . ALA A 1 96 ? -15.147 8.866 3.905 1.00 97.44 96 ALA A O 1
ATOM 736 N N . GLY A 1 97 ? -13.924 9.336 2.082 1.00 96.06 97 GLY A N 1
ATOM 737 C CA . GLY A 1 97 ? -12.756 8.557 2.493 1.00 96.06 97 GLY A CA 1
ATOM 738 C C . GLY A 1 97 ? -12.030 9.136 3.705 1.00 96.06 97 GLY A C 1
ATOM 739 O O . GLY A 1 97 ? -11.654 8.384 4.600 1.00 96.06 97 GLY A O 1
ATOM 740 N N . ILE A 1 98 ? -11.865 10.461 3.762 1.00 97.88 98 ILE A N 1
ATOM 741 C CA . ILE A 1 98 ? -11.279 11.155 4.920 1.00 97.88 98 ILE A CA 1
ATOM 742 C C . ILE A 1 98 ? -12.142 10.925 6.168 1.00 97.88 98 ILE A C 1
ATOM 744 O O . ILE A 1 98 ? -11.613 10.534 7.209 1.00 97.88 98 ILE A O 1
ATOM 748 N N . ASP A 1 99 ? -13.462 11.089 6.047 1.00 98.19 99 ASP A N 1
ATOM 749 C CA . ASP A 1 99 ? -14.399 10.885 7.158 1.00 98.19 99 ASP A CA 1
ATOM 750 C C . ASP A 1 99 ? -14.401 9.432 7.659 1.00 98.19 99 ASP A C 1
ATOM 752 O O . ASP A 1 99 ? -14.480 9.175 8.861 1.00 98.19 99 ASP A O 1
ATOM 756 N N . GLU A 1 100 ? -14.317 8.460 6.749 1.00 97.69 100 GLU A N 1
ATOM 757 C CA . GLU A 1 100 ? -14.238 7.039 7.097 1.00 97.69 100 GLU A CA 1
ATOM 758 C C . GLU A 1 100 ? -12.926 6.700 7.818 1.00 97.69 100 GLU A C 1
ATOM 760 O O . GLU A 1 100 ? -12.959 6.041 8.856 1.00 97.69 100 GLU A O 1
ATOM 765 N N . ILE A 1 101 ? -11.779 7.195 7.336 1.00 96.62 101 ILE A N 1
ATOM 766 C CA . ILE A 1 101 ? -10.486 7.007 8.017 1.00 96.62 101 ILE A CA 1
ATOM 767 C C . ILE A 1 101 ? -10.512 7.643 9.413 1.00 96.62 101 ILE A C 1
ATOM 769 O O . ILE A 1 101 ? -10.023 7.035 10.364 1.00 96.62 101 ILE A O 1
ATOM 773 N N . GLY A 1 102 ? -11.130 8.821 9.562 1.00 97.12 102 GLY A N 1
ATOM 774 C CA . GLY A 1 102 ? -11.338 9.458 10.864 1.00 97.12 102 GLY A CA 1
ATOM 775 C C . GLY A 1 102 ? -12.150 8.582 11.822 1.00 97.12 102 GLY A C 1
ATOM 776 O O . GLY A 1 102 ? -11.724 8.339 12.950 1.00 97.12 102 GLY A O 1
ATOM 777 N N . ARG A 1 103 ? -13.267 8.013 11.348 1.00 97.44 103 ARG A N 1
ATOM 778 C CA . ARG A 1 103 ? -14.086 7.081 12.142 1.00 97.44 103 ARG A CA 1
ATOM 779 C C . ARG A 1 103 ? -13.324 5.823 12.547 1.00 97.44 103 ARG A C 1
ATOM 781 O O . ARG A 1 103 ? -13.485 5.371 13.675 1.00 97.44 103 ARG A O 1
ATOM 788 N N . ILE A 1 104 ? -12.483 5.276 11.669 1.00 96.12 104 ILE A N 1
ATOM 789 C CA . ILE A 1 104 ? -11.621 4.134 12.002 1.00 96.12 104 ILE A CA 1
ATOM 790 C C . ILE A 1 104 ? -10.615 4.527 13.089 1.00 96.12 104 ILE A C 1
ATOM 792 O O . ILE A 1 104 ? -10.469 3.803 14.074 1.00 96.12 104 ILE A O 1
ATOM 796 N N . ALA A 1 105 ? -9.968 5.687 12.960 1.00 95.31 105 ALA A N 1
ATOM 797 C CA . ALA A 1 105 ? -9.013 6.187 13.947 1.00 95.31 105 ALA A CA 1
ATOM 798 C C . ALA A 1 105 ? -9.643 6.358 15.339 1.00 95.31 105 ALA A C 1
ATOM 800 O O . ALA A 1 105 ? -9.000 6.079 16.347 1.00 95.31 105 ALA A O 1
ATOM 801 N N . ASP A 1 106 ? -10.909 6.772 15.407 1.00 96.06 106 ASP A N 1
ATOM 802 C CA . ASP A 1 106 ? -11.635 6.942 16.670 1.00 96.06 106 ASP A CA 1
ATOM 803 C C . ASP A 1 106 ? -11.938 5.618 17.391 1.00 96.06 106 ASP A C 1
ATOM 805 O O . ASP A 1 106 ? -12.204 5.621 18.593 1.00 96.06 106 ASP A O 1
ATOM 809 N N . THR A 1 107 ? -11.855 4.478 16.695 1.00 94.62 107 THR A N 1
ATOM 810 C CA . THR A 1 107 ? -11.967 3.146 17.320 1.00 94.62 107 THR A CA 1
ATOM 811 C C . THR A 1 107 ? -10.665 2.671 17.972 1.00 94.62 107 THR A C 1
ATOM 813 O O . THR A 1 107 ? -10.678 1.703 18.734 1.00 94.62 107 THR A O 1
ATOM 816 N N . VAL A 1 108 ? -9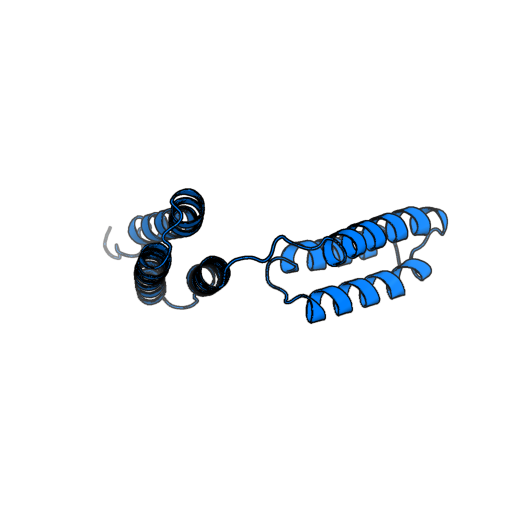.544 3.347 17.700 1.00 93.88 108 VAL A N 1
ATOM 817 C CA . VAL A 1 108 ? -8.208 2.948 18.151 1.00 93.88 108 VAL A CA 1
ATOM 818 C C . VAL A 1 108 ? -7.850 3.662 19.451 1.00 93.88 108 VAL A C 1
ATOM 820 O O . VAL A 1 108 ? -7.747 4.888 19.509 1.00 93.88 108 VAL A O 1
ATOM 823 N N . ALA A 1 109 ? -7.629 2.881 20.510 1.00 89.06 109 ALA A N 1
ATOM 824 C CA . ALA A 1 109 ? -7.245 3.410 21.819 1.00 89.06 109 ALA A CA 1
ATOM 825 C C . ALA A 1 109 ? -5.769 3.841 21.883 1.00 89.06 109 ALA A C 1
ATOM 827 O O . ALA A 1 109 ? -5.421 4.735 22.656 1.00 89.06 109 ALA A O 1
ATOM 828 N N . GLU A 1 110 ? -4.894 3.208 21.096 1.00 90.88 110 GLU A N 1
ATOM 829 C CA . GLU A 1 110 ? -3.469 3.529 21.081 1.00 90.88 110 GLU A CA 1
ATOM 830 C C . GLU A 1 110 ? -3.203 4.833 20.316 1.00 90.88 110 GLU A C 1
ATOM 832 O O . GLU A 1 110 ? -3.461 4.949 19.119 1.00 90.88 110 GLU A O 1
ATOM 837 N N . THR A 1 111 ? -2.623 5.820 20.999 1.00 89.38 111 THR A N 1
ATOM 838 C CA . THR A 1 111 ? -2.350 7.146 20.427 1.00 89.38 111 THR A CA 1
ATOM 839 C C . THR A 1 111 ? -1.430 7.100 19.203 1.00 89.38 111 THR A C 1
ATOM 841 O O . THR A 1 111 ? -1.653 7.843 18.249 1.00 89.38 111 THR A O 1
ATOM 844 N N . THR A 1 112 ? -0.400 6.248 19.210 1.00 90.50 112 THR A N 1
ATOM 845 C CA . THR A 1 112 ? 0.559 6.152 18.098 1.00 90.50 112 THR A CA 1
ATOM 846 C C . THR A 1 112 ? -0.120 5.631 16.839 1.00 90.50 112 THR A C 1
ATOM 848 O O . THR A 1 112 ? -0.041 6.266 15.790 1.00 90.50 112 THR A O 1
ATOM 851 N N . GLU A 1 113 ? -0.828 4.510 16.951 1.00 88.88 113 GLU A N 1
ATOM 852 C CA . GLU A 1 113 ? -1.555 3.915 15.836 1.00 88.88 113 GLU A CA 1
ATOM 853 C C . GLU A 1 113 ? -2.674 4.834 15.334 1.00 88.88 113 GLU A C 1
ATOM 855 O O . GLU A 1 113 ? -2.804 5.050 14.129 1.00 88.88 113 GLU A O 1
ATOM 860 N N . ARG A 1 114 ? -3.424 5.468 16.244 1.00 94.56 114 ARG A N 1
ATOM 861 C CA . ARG A 1 114 ? -4.433 6.470 15.884 1.00 94.56 114 ARG A CA 1
ATOM 862 C C . ARG A 1 114 ? -3.834 7.599 15.042 1.00 94.56 114 ARG A C 1
ATOM 864 O O . ARG A 1 114 ? -4.412 7.970 14.023 1.00 94.56 114 ARG A O 1
ATOM 871 N N . HIS A 1 115 ? -2.672 8.132 15.429 1.00 94.00 115 HIS A N 1
ATOM 872 C CA . HIS A 1 115 ? -1.982 9.156 14.640 1.00 94.00 115 HIS A CA 1
ATOM 873 C C . HIS A 1 115 ? -1.526 8.634 13.276 1.00 94.00 115 HIS A C 1
ATOM 875 O O . HIS A 1 115 ? -1.677 9.339 12.282 1.00 94.00 115 HIS A O 1
ATOM 881 N N . GLN A 1 116 ? -1.004 7.408 13.205 1.00 91.44 116 GLN A N 1
ATOM 882 C CA . GLN A 1 116 ? -0.603 6.799 11.935 1.00 91.44 116 GLN A CA 1
ATOM 883 C C . GLN A 1 116 ? -1.799 6.609 10.989 1.00 91.44 116 GLN A C 1
ATOM 885 O O . GLN A 1 116 ? -1.677 6.869 9.795 1.00 91.44 116 GLN A O 1
ATOM 890 N N . ILE A 1 117 ? -2.964 6.216 11.516 1.00 94.81 117 ILE A N 1
ATOM 891 C CA . ILE A 1 117 ? -4.205 6.098 10.740 1.00 94.81 117 ILE A CA 1
ATOM 892 C C . ILE A 1 117 ? -4.637 7.474 10.220 1.00 94.81 117 ILE A C 1
ATOM 894 O O . ILE A 1 117 ? -4.921 7.620 9.032 1.00 94.81 117 ILE A O 1
ATOM 898 N N . LEU A 1 118 ? -4.641 8.501 11.076 1.00 96.38 118 LEU A N 1
ATOM 899 C CA . LEU A 1 118 ? -5.007 9.865 10.678 1.00 96.38 118 LEU A CA 1
ATOM 900 C C . LEU A 1 118 ? -4.044 10.453 9.639 1.00 96.38 118 LEU A C 1
ATOM 902 O O . LEU A 1 118 ? -4.499 11.152 8.734 1.00 96.38 118 LEU A O 1
ATOM 906 N N . ALA A 1 119 ? -2.752 10.122 9.699 1.00 94.31 119 ALA A N 1
ATOM 907 C CA . ALA A 1 119 ? -1.755 10.574 8.726 1.00 94.31 119 ALA A CA 1
ATOM 908 C C . ALA A 1 119 ? -2.083 10.130 7.286 1.00 94.31 119 ALA A C 1
ATOM 910 O O . ALA A 1 119 ? -1.726 10.811 6.325 1.00 94.31 119 ALA A O 1
ATOM 911 N N . LEU A 1 120 ? -2.832 9.033 7.102 1.00 91.12 120 LEU A N 1
ATOM 912 C CA . LEU A 1 120 ? -3.287 8.608 5.772 1.00 91.12 120 LEU A CA 1
ATOM 913 C C . LEU A 1 120 ? -4.181 9.665 5.100 1.00 91.12 120 LEU A C 1
ATOM 915 O O . LEU A 1 120 ? -4.173 9.789 3.872 1.00 91.12 120 LEU A O 1
ATOM 919 N N . THR A 1 121 ? -4.910 10.466 5.884 1.00 96.06 121 THR A N 1
ATOM 920 C CA . THR A 1 121 ? -5.796 11.514 5.358 1.00 96.06 121 THR A CA 1
ATOM 921 C C . THR A 1 121 ? -5.044 12.683 4.724 1.00 96.06 121 THR A C 1
ATOM 923 O O . THR A 1 121 ? -5.601 13.325 3.837 1.00 96.06 121 THR A O 1
ATOM 926 N N . GLU A 1 122 ? -3.776 12.925 5.078 1.00 93.12 122 GLU A N 1
ATOM 927 C CA . GLU A 1 122 ? -3.017 14.096 4.609 1.00 93.12 122 GLU A CA 1
ATOM 928 C C . GLU A 1 122 ? -2.899 14.123 3.080 1.00 93.12 122 GLU A C 1
ATOM 930 O O . GLU A 1 122 ? -3.205 15.118 2.424 1.00 93.12 122 GLU A O 1
ATOM 935 N N . SER A 1 123 ? -2.525 12.987 2.484 1.00 89.44 123 SER A N 1
ATOM 936 C CA . SER A 1 123 ? -2.415 12.864 1.024 1.00 89.44 123 SER A CA 1
ATOM 937 C C . SER A 1 123 ? -3.757 12.998 0.294 1.00 89.44 123 SER A C 1
ATOM 939 O O . SER A 1 123 ? -3.791 13.497 -0.832 1.00 89.44 123 SER A O 1
ATOM 941 N N . LEU A 1 124 ? -4.861 12.590 0.931 1.00 92.19 124 LEU A N 1
ATOM 942 C CA . LEU A 1 124 ? -6.210 12.750 0.386 1.00 92.19 124 LEU A CA 1
ATOM 943 C C . LEU A 1 124 ? -6.666 14.210 0.482 1.00 92.19 124 LEU A C 1
ATOM 945 O O . LEU A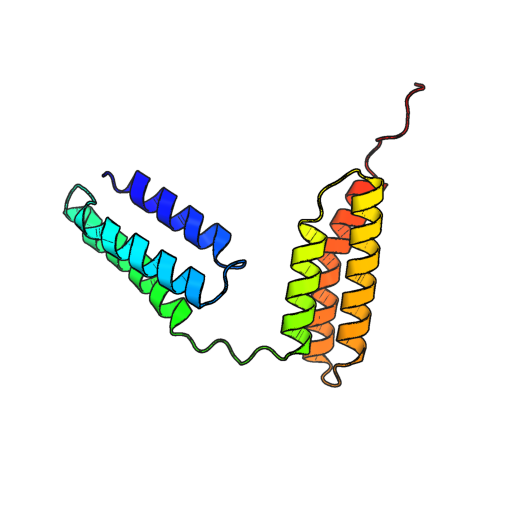 1 124 ? -7.253 14.720 -0.467 1.00 92.19 124 LEU A O 1
ATOM 949 N N . GLY A 1 125 ? -6.342 14.892 1.585 1.00 94.00 125 GLY A N 1
ATOM 950 C CA . GLY A 1 125 ? -6.590 16.320 1.778 1.00 94.00 125 GLY A CA 1
ATOM 951 C C . GLY A 1 125 ? -5.885 17.169 0.722 1.00 94.00 125 GLY A C 1
ATOM 952 O O . GLY A 1 125 ? -6.532 17.966 0.052 1.00 94.00 125 GLY A O 1
ATOM 953 N N . MET A 1 126 ? -4.600 16.910 0.461 1.00 91.31 126 MET A N 1
ATOM 954 C CA . MET A 1 126 ? -3.871 17.597 -0.616 1.00 91.31 126 MET A CA 1
ATOM 955 C C . MET A 1 126 ? -4.504 17.368 -1.998 1.00 91.31 126 MET A C 1
ATOM 957 O O . MET A 1 126 ? -4.571 18.280 -2.821 1.00 91.31 126 MET A O 1
ATOM 961 N N . GLN A 1 127 ? -4.984 16.152 -2.278 1.00 91.12 127 GLN A N 1
ATOM 962 C CA . GLN A 1 127 ? -5.661 15.847 -3.542 1.00 91.12 127 GLN A CA 1
ATOM 963 C C . GLN A 1 127 ? -7.027 16.544 -3.647 1.00 91.12 127 GLN A C 1
ATOM 965 O O . GLN A 1 127 ? -7.400 16.994 -4.732 1.00 91.12 127 GLN A O 1
ATOM 970 N N . LEU A 1 128 ? -7.760 16.642 -2.536 1.00 93.50 128 LEU A N 1
ATOM 971 C CA . LEU A 1 128 ? -9.018 17.375 -2.438 1.00 93.50 128 LEU A CA 1
ATOM 972 C C . LEU A 1 128 ? -8.798 18.868 -2.712 1.00 93.50 128 LEU A C 1
ATOM 974 O O . LEU A 1 128 ? -9.433 19.412 -3.612 1.00 93.50 128 LEU A O 1
ATOM 978 N N . GLU A 1 129 ? -7.839 19.493 -2.026 1.00 92.94 129 GLU A N 1
ATOM 979 C CA . GLU A 1 129 ? -7.474 20.900 -2.224 1.00 92.94 129 GLU A CA 1
ATOM 980 C C . GLU A 1 129 ? -7.055 21.187 -3.670 1.00 92.94 129 GLU A C 1
ATOM 982 O O . GLU A 1 129 ? -7.463 22.194 -4.252 1.00 92.94 129 GLU A O 1
ATOM 987 N N . ALA A 1 130 ? -6.281 20.286 -4.285 1.00 91.31 130 ALA A N 1
ATOM 988 C CA . ALA A 1 130 ? -5.862 20.418 -5.676 1.00 91.31 130 ALA A CA 1
ATOM 989 C C . ALA A 1 130 ? -7.045 20.364 -6.659 1.00 91.31 130 ALA A C 1
ATOM 991 O O . ALA A 1 130 ? -7.051 21.099 -7.648 1.00 91.31 130 ALA A O 1
ATOM 992 N N . LEU A 1 131 ? -8.049 19.517 -6.404 1.00 89.50 131 LEU A N 1
ATOM 993 C CA . LEU A 1 131 ? -9.257 19.435 -7.232 1.00 89.50 131 LEU A CA 1
ATOM 994 C C . LEU A 1 131 ? -10.178 20.642 -7.031 1.00 89.50 131 LEU A C 1
ATOM 996 O O . LEU A 1 131 ? -10.754 21.121 -8.003 1.00 89.50 131 LEU A O 1
ATOM 1000 N N . GLU A 1 132 ? -10.292 21.143 -5.802 1.00 87.81 132 GLU A N 1
ATOM 1001 C CA . GLU A 1 132 ? -11.102 22.322 -5.469 1.00 87.81 132 GLU A CA 1
ATOM 1002 C C . GLU A 1 132 ? -10.470 23.628 -5.972 1.00 87.81 132 GLU A C 1
ATOM 1004 O O . GLU A 1 132 ? -11.182 24.553 -6.357 1.00 87.81 132 GLU A O 1
ATOM 1009 N N . SER A 1 133 ? -9.137 23.687 -6.031 1.00 83.31 133 SER A N 1
ATOM 1010 C CA . SER A 1 133 ? -8.380 24.840 -6.537 1.00 83.31 133 SER A CA 1
ATOM 1011 C C . SER A 1 133 ? -8.183 24.819 -8.057 1.00 83.31 133 SER A C 1
ATOM 1013 O O . SER A 1 133 ? -7.722 25.806 -8.635 1.00 83.31 133 SER A O 1
ATOM 1015 N N . SER A 1 134 ? -8.494 23.704 -8.729 1.00 68.94 134 SER A N 1
ATOM 1016 C CA . SER A 1 134 ? -8.363 23.595 -10.181 1.00 68.94 134 SER A CA 1
ATOM 1017 C C . SER A 1 134 ? -9.476 24.397 -10.870 1.00 68.94 134 SER A C 1
ATOM 1019 O O . SER A 1 134 ? -10.655 24.152 -10.605 1.00 68.94 134 SER A O 1
ATOM 1021 N N . PRO A 1 135 ? -9.154 25.339 -11.778 1.00 55.44 135 PRO A N 1
ATOM 1022 C CA . PRO A 1 135 ? -10.144 26.154 -12.470 1.00 55.44 135 PRO A CA 1
ATOM 1023 C C . PRO A 1 135 ? -10.829 25.341 -13.578 1.00 55.44 135 PRO A C 1
ATOM 1025 O O . PRO A 1 135 ? -10.649 25.594 -14.764 1.00 55.44 135 PRO A O 1
ATOM 1028 N N . ALA A 1 136 ? -11.652 24.370 -13.197 1.00 54.53 136 ALA A N 1
ATOM 1029 C CA . ALA A 1 136 ? -12.643 23.750 -14.071 1.00 54.53 136 ALA A CA 1
ATOM 1030 C C . ALA A 1 136 ? -14.030 24.360 -13.800 1.00 54.53 136 ALA A C 1
ATOM 1032 O O . ALA A 1 136 ? -15.004 23.645 -13.592 1.00 54.53 136 ALA A O 1
ATOM 1033 N N . ALA A 1 137 ? -14.099 25.695 -13.757 1.00 47.22 137 ALA A N 1
ATOM 1034 C CA . ALA A 1 137 ? -15.338 26.474 -13.746 1.00 47.22 137 ALA A CA 1
ATOM 1035 C C . ALA A 1 137 ? -15.042 27.952 -14.068 1.00 47.22 137 ALA A C 1
ATOM 1037 O O . ALA A 1 137 ? -15.135 28.823 -13.211 1.00 47.22 137 ALA A O 1
ATOM 1038 N N . ASN A 1 138 ? -14.651 28.247 -15.307 1.00 44.00 138 ASN A N 1
ATOM 1039 C CA . ASN A 1 138 ? -14.916 29.560 -15.900 1.00 44.00 138 ASN A CA 1
ATOM 1040 C C . ASN A 1 138 ? -15.068 29.393 -17.417 1.00 44.00 138 ASN A C 1
ATOM 1042 O O . ASN A 1 138 ? -14.071 29.433 -18.134 1.00 44.00 138 ASN A O 1
ATOM 1046 N N . PRO A 1 139 ? -16.295 29.171 -17.921 1.00 42.97 139 PRO A N 1
ATOM 1047 C CA . PRO A 1 139 ? -16.572 29.294 -19.346 1.00 42.97 139 PRO A CA 1
ATOM 1048 C C . PRO A 1 139 ? -16.670 30.757 -19.826 1.00 42.97 139 PRO A C 1
ATOM 1050 O O . 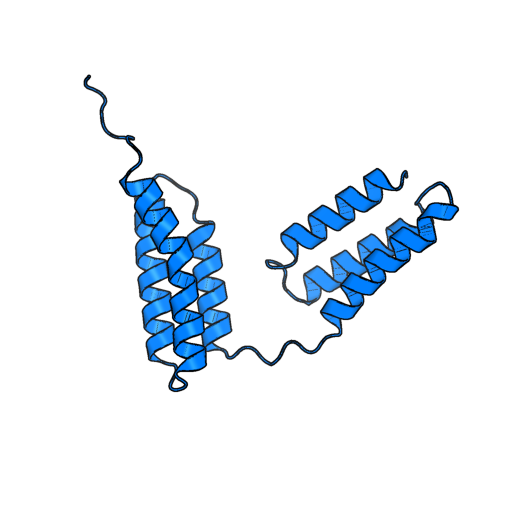PRO A 1 139 ? -16.842 30.955 -21.020 1.00 42.97 139 PRO A O 1
ATOM 1053 N N . ASP A 1 140 ? -16.518 31.764 -18.952 1.00 42.53 140 ASP A N 1
ATOM 1054 C CA . ASP A 1 140 ? -16.674 33.187 -19.305 1.00 42.53 140 ASP A CA 1
ATOM 1055 C C . ASP A 1 140 ? -15.515 34.076 -18.805 1.00 42.53 140 ASP A C 1
ATOM 1057 O O . ASP A 1 140 ? -15.664 34.867 -17.868 1.00 42.53 140 ASP A O 1
ATOM 1061 N N . ARG A 1 141 ? -14.348 33.992 -19.455 1.00 40.06 141 ARG A N 1
ATOM 1062 C CA . ARG A 1 141 ? -13.394 35.112 -19.507 1.00 40.06 141 ARG A CA 1
ATOM 1063 C C . ARG A 1 141 ? -12.645 35.167 -20.827 1.00 40.06 141 ARG A C 1
ATOM 1065 O O . ARG A 1 141 ? -12.168 34.101 -21.268 1.00 40.06 141 ARG A O 1
#

pLDDT: mean 87.02, std 12.52, range [40.06, 98.19]

Secondary structure (DSSP, 8-state):
-BHHHHHHHHHHHHHHHTTS-HHHHHHHHHHHHHHGGG-BSGGGHHHHHHHHHHHHHHHHS------HHHHHHHHHHHHHHT--S-HHHHHHHHHHHHHHHHHHHHT---HHHHHHHHHHHHHHHHHHHHHHHS----S--

Foldseek 3Di:
DELVVLVVLLVVLVVCVLVDDLVRNVVSLVVLVVCLVVYPPVVCSVVSVVSSVVSVVVSVPPDPPQDPLLVVLSVLLVCLVPDDDDLVSNLVSLVVSLVVLLVSLVVDPDPVSSVVSNVSNPVSVVVNVVSVPDPPDDPDD

Sequence (141 aa):
MDYRTFDAEYAQVLAAARSMDSATLASEVERLRGMVPLVEPRSDQSQAELLVNQLSEVLDMEQPPVSDAMAAAVRVHRQTRNAQGSSTERIAALRAGIDEIGRIADTVAETTERHQILALTESLGMQLEALESSPAANPDR

Radius of gyration: 20.42 Å; chains: 1; bounding box: 44×53×45 Å